Protein AF-A0A6A3G914-F1 (afdb_monomer_lite)

Secondary structure (DSSP, 8-state):
-----S-----S--TT-SHHHHHHHHTTS--HHHHHHHHHHT--TT---SSPPP-PPPHHHHHHTPPPPPPPSS-TT--SSPPP-------------

Organism: NCBI:txid129364

Foldseek 3Di:
DDPDPPDDDPDDPPQAPDPLSVVCVVVPNDDQVRSQVCLVVVVDDVSPDPGRDDGDDDPVCCVVVDDPDDDDPDDPPPDPDDDDDDPPPPPPPPDDD

Structure (mmCIF, N/CA/C/O backbone):
data_AF-A0A6A3G914-F1
#
_entry.id   AF-A0A6A3G914-F1
#
loop_
_atom_site.group_PDB
_atom_site.id
_atom_site.type_symbol
_atom_site.label_atom_id
_atom_site.label_alt_id
_atom_site.label_comp_id
_atom_site.label_asym_id
_atom_site.label_entity_id
_atom_site.label_seq_id
_atom_site.pdbx_PDB_ins_code
_atom_site.Cartn_x
_atom_site.Cartn_y
_atom_site.Cartn_z
_atom_site.occupancy
_atom_site.B_iso_or_equiv
_atom_site.auth_seq_id
_atom_site.auth_comp_id
_atom_site.auth_asym_id
_atom_site.auth_atom_id
_atom_site.pdbx_PDB_model_num
ATOM 1 N N . MET A 1 1 ? 23.322 -42.358 11.441 1.00 44.28 1 MET A N 1
ATOM 2 C CA . MET A 1 1 ? 22.026 -41.739 11.100 1.00 44.28 1 MET A CA 1
ATOM 3 C C . MET A 1 1 ? 22.026 -40.328 11.649 1.00 44.28 1 MET A C 1
ATOM 5 O O . MET A 1 1 ? 22.026 -40.172 12.862 1.00 44.28 1 MET A O 1
ATOM 9 N N . MET A 1 2 ? 22.117 -39.328 10.777 1.00 49.00 2 MET A N 1
ATOM 10 C CA . MET A 1 2 ? 21.879 -37.938 11.170 1.00 49.00 2 MET A CA 1
ATOM 11 C C . MET A 1 2 ? 20.361 -37.758 11.310 1.00 49.00 2 MET A C 1
ATOM 13 O O . MET A 1 2 ? 19.649 -38.264 10.442 1.00 49.00 2 MET A O 1
ATOM 17 N N . PRO A 1 3 ? 19.846 -37.140 12.383 1.00 54.25 3 PRO A N 1
ATOM 18 C CA . PRO A 1 3 ? 18.422 -36.856 12.478 1.00 54.25 3 PRO A CA 1
ATOM 19 C C . PRO A 1 3 ? 18.038 -35.792 11.444 1.00 54.25 3 PRO A C 1
ATOM 21 O O . PRO A 1 3 ? 18.734 -34.789 11.297 1.00 54.25 3 PRO A O 1
ATOM 24 N N . ASP A 1 4 ? 16.941 -36.042 10.730 1.00 49.44 4 ASP A N 1
ATOM 25 C CA . ASP A 1 4 ? 16.331 -35.121 9.774 1.00 49.44 4 ASP A CA 1
ATOM 26 C C . ASP A 1 4 ? 16.050 -33.761 10.424 1.00 49.44 4 ASP A C 1
ATOM 28 O O . ASP A 1 4 ? 15.219 -33.618 11.326 1.00 49.44 4 ASP A O 1
ATOM 32 N N . GLU A 1 5 ? 16.743 -32.745 9.919 1.00 54.78 5 GLU A N 1
ATOM 33 C CA . GLU A 1 5 ? 16.631 -31.332 10.272 1.00 54.78 5 GLU A CA 1
ATOM 34 C C . GLU A 1 5 ? 15.359 -30.716 9.652 1.00 54.78 5 GLU A C 1
ATOM 36 O O . GLU A 1 5 ? 15.387 -29.690 8.980 1.00 54.78 5 GLU A O 1
ATOM 41 N N . ALA A 1 6 ? 14.216 -31.381 9.832 1.00 54.12 6 ALA A N 1
ATOM 42 C CA . ALA A 1 6 ? 12.933 -30.968 9.264 1.00 54.12 6 ALA A CA 1
ATOM 43 C C . ALA A 1 6 ? 12.019 -30.257 10.274 1.00 54.12 6 ALA A C 1
ATOM 45 O O . ALA A 1 6 ? 10.920 -29.838 9.917 1.00 54.12 6 ALA A O 1
ATOM 46 N N . ASN A 1 7 ? 12.431 -30.097 11.535 1.00 58.78 7 ASN A N 1
ATOM 47 C CA . ASN A 1 7 ? 11.584 -29.439 12.529 1.00 58.78 7 ASN A CA 1
ATOM 48 C C . ASN A 1 7 ? 12.395 -28.720 13.612 1.00 58.78 7 ASN A C 1
ATOM 50 O O . ASN A 1 7 ? 12.340 -29.059 14.792 1.00 58.78 7 ASN A O 1
ATOM 54 N N . ALA A 1 8 ? 13.170 -27.719 13.201 1.00 42.25 8 ALA A N 1
ATOM 55 C CA . ALA A 1 8 ? 13.811 -26.792 14.120 1.00 42.25 8 ALA A CA 1
ATOM 56 C C . ALA A 1 8 ? 13.116 -25.426 14.032 1.00 42.25 8 ALA A C 1
ATOM 58 O O . ALA A 1 8 ? 13.346 -24.639 13.119 1.00 42.25 8 ALA A O 1
ATOM 59 N N . ALA A 1 9 ? 12.275 -25.159 15.033 1.00 43.00 9 ALA A N 1
ATOM 60 C CA . ALA A 1 9 ? 11.924 -23.819 15.490 1.00 43.00 9 ALA A CA 1
ATOM 61 C C . ALA A 1 9 ? 11.171 -22.913 14.491 1.00 43.00 9 ALA A C 1
ATOM 63 O O . ALA A 1 9 ? 11.692 -21.917 13.988 1.00 43.00 9 ALA A O 1
ATOM 64 N N . SER A 1 10 ? 9.858 -23.144 14.359 1.00 52.06 10 SER A N 1
ATOM 65 C CA . SER A 1 10 ? 8.893 -22.060 14.103 1.00 52.06 10 SER A CA 1
ATOM 66 C C . SER A 1 10 ? 8.817 -21.137 15.334 1.00 52.06 10 SER A C 1
ATOM 68 O O . SER A 1 10 ? 7.799 -21.066 16.018 1.00 52.06 10 SER A O 1
ATOM 70 N N . SER A 1 11 ? 9.915 -20.460 15.658 1.00 65.25 11 SER A N 1
ATOM 71 C CA . SER A 1 11 ? 10.007 -19.511 16.767 1.00 65.25 11 SER A CA 1
ATOM 72 C C . SER A 1 11 ? 11.025 -18.425 16.434 1.00 65.25 11 SER A C 1
ATOM 74 O O . SER A 1 11 ? 12.132 -18.391 16.967 1.00 65.25 11 SER A O 1
ATOM 76 N N . LYS A 1 12 ? 10.648 -17.542 15.513 1.00 48.78 12 LYS A N 1
ATOM 77 C CA . LYS A 1 12 ? 11.148 -16.169 15.451 1.00 48.78 12 LYS A CA 1
ATOM 78 C C . LYS A 1 12 ? 9.945 -15.314 15.105 1.00 48.78 12 LYS A C 1
ATOM 80 O O . LYS A 1 12 ? 9.209 -15.670 14.184 1.00 48.78 12 LYS A O 1
ATOM 85 N N . ASP A 1 13 ? 9.716 -14.278 15.899 1.00 49.41 13 ASP A N 1
ATOM 86 C CA . ASP A 1 13 ? 8.631 -13.316 15.752 1.00 49.41 13 ASP A CA 1
ATOM 87 C C . ASP A 1 13 ? 8.359 -13.052 14.272 1.00 49.41 13 ASP A C 1
ATOM 89 O O . ASP A 1 13 ? 9.241 -12.613 13.526 1.00 49.41 13 ASP A O 1
ATOM 93 N N . ARG A 1 14 ? 7.151 -13.388 13.812 1.00 56.88 14 ARG A N 1
ATOM 94 C CA . ARG A 1 14 ? 6.731 -13.016 12.465 1.00 56.88 14 ARG A CA 1
ATOM 95 C C . ARG A 1 14 ? 6.690 -11.494 12.489 1.00 56.88 14 ARG A C 1
ATOM 97 O O . ARG A 1 14 ? 5.790 -10.932 13.096 1.00 56.88 14 ARG A O 1
ATOM 104 N N . GLN A 1 15 ? 7.682 -10.820 11.902 1.00 54.19 15 GLN A N 1
ATOM 105 C CA . GLN A 1 15 ? 7.671 -9.363 11.734 1.00 54.19 15 GLN A CA 1
ATOM 106 C C . GLN A 1 15 ? 6.318 -8.974 11.114 1.00 54.19 15 GLN A C 1
ATOM 108 O O . GLN A 1 15 ? 6.129 -9.153 9.911 1.00 54.19 15 GLN A O 1
ATOM 113 N N . GLY A 1 16 ? 5.350 -8.539 11.933 1.00 54.16 16 GLY A N 1
ATOM 114 C CA . GLY A 1 16 ? 3.986 -8.378 11.435 1.00 54.16 16 GLY A CA 1
ATOM 115 C C . GLY A 1 16 ? 2.788 -8.672 12.335 1.00 54.16 16 GLY A C 1
ATOM 116 O O . GLY A 1 16 ? 1.680 -8.701 11.805 1.00 54.16 16 GLY A O 1
ATOM 117 N N . ASP A 1 17 ? 2.928 -8.832 13.650 1.00 62.47 17 ASP A N 1
ATOM 118 C CA . ASP A 1 17 ? 1.790 -9.191 14.526 1.00 62.47 17 ASP A CA 1
ATOM 119 C C . ASP A 1 17 ? 0.754 -8.069 14.746 1.00 62.47 17 ASP A C 1
ATOM 121 O O . ASP A 1 17 ? -0.124 -8.153 15.604 1.00 62.47 17 ASP A O 1
ATOM 125 N N . THR A 1 18 ? 0.822 -6.987 13.968 1.00 84.44 18 THR A N 1
ATOM 126 C CA . THR A 1 18 ? -0.192 -5.935 14.017 1.00 84.44 18 THR A CA 1
ATOM 127 C C . THR A 1 18 ? -1.228 -6.120 12.918 1.00 84.44 18 THR A C 1
ATOM 129 O O . THR A 1 18 ? -0.890 -6.315 11.752 1.00 84.44 18 THR A O 1
ATOM 132 N N . THR A 1 19 ? -2.501 -5.904 13.257 1.00 91.69 19 THR A N 1
ATOM 133 C CA . THR A 1 19 ? -3.630 -5.828 12.317 1.00 91.69 19 THR A CA 1
ATOM 134 C C . THR A 1 19 ? -3.320 -4.972 11.079 1.00 91.69 19 THR A C 1
ATOM 136 O O . THR A 1 19 ? -3.671 -5.354 9.966 1.00 91.69 19 THR A O 1
ATOM 139 N N . SER A 1 20 ? -2.595 -3.857 11.232 1.00 93.94 20 SER A N 1
ATOM 140 C CA . SER A 1 20 ? -2.166 -2.992 10.124 1.00 93.94 20 SER A CA 1
ATOM 141 C C . SER A 1 20 ? -1.22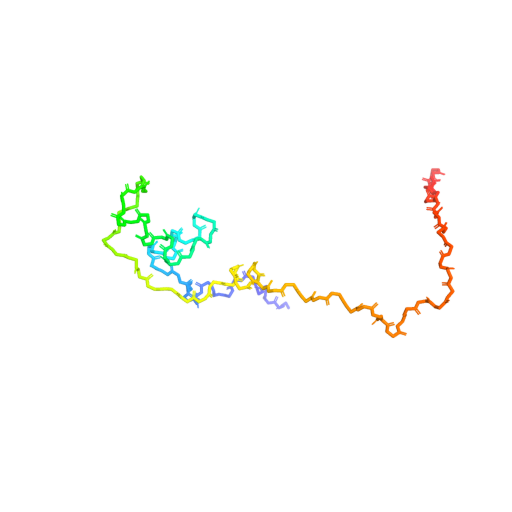1 -3.687 9.141 1.00 93.94 20 SER A C 1
ATOM 143 O O . SER A 1 20 ? -1.412 -3.563 7.934 1.00 93.94 20 SER A O 1
ATOM 145 N N . TYR A 1 21 ? -0.254 -4.469 9.629 1.00 94.81 21 TYR A N 1
ATOM 146 C CA . TYR A 1 21 ? 0.645 -5.241 8.767 1.00 94.81 21 TYR A CA 1
ATOM 147 C C . TYR A 1 21 ? -0.097 -6.368 8.034 1.00 94.81 21 TYR A C 1
ATOM 149 O O . TYR A 1 21 ? 0.137 -6.622 6.854 1.00 94.81 21 TYR A O 1
ATOM 157 N N . LEU A 1 22 ? -1.067 -7.007 8.691 1.00 93.69 22 LEU A N 1
ATOM 158 C CA . LEU A 1 22 ? -1.904 -8.009 8.030 1.00 93.69 22 LEU A CA 1
ATOM 159 C C . LEU A 1 22 ? -2.734 -7.397 6.894 1.00 93.69 22 LEU A C 1
ATOM 161 O O . LEU A 1 22 ? -2.822 -7.978 5.813 1.00 93.69 22 LEU A O 1
ATOM 165 N N . TRP A 1 23 ? -3.310 -6.212 7.102 1.00 94.56 23 TRP A N 1
ATOM 166 C CA . TRP A 1 23 ? -4.022 -5.495 6.041 1.00 94.56 23 TRP A CA 1
ATOM 167 C C . TRP A 1 23 ? -3.095 -4.987 4.939 1.00 94.56 23 TRP A C 1
ATOM 169 O O . TRP A 1 23 ? -3.484 -5.025 3.773 1.00 94.56 23 TRP A O 1
ATOM 179 N N . HIS A 1 24 ? -1.863 -4.597 5.279 1.00 95.00 24 HIS A N 1
ATOM 180 C CA . HIS A 1 24 ? -0.821 -4.306 4.300 1.00 95.00 24 HIS A CA 1
ATOM 181 C C . HIS A 1 24 ? -0.642 -5.471 3.315 1.00 95.00 24 HIS A C 1
ATOM 183 O O . HIS A 1 24 ? -0.693 -5.255 2.105 1.00 95.00 24 HIS A O 1
ATOM 189 N N . LEU A 1 25 ? -0.511 -6.704 3.820 1.00 94.75 25 LEU A N 1
ATOM 190 C CA . LEU A 1 25 ? -0.369 -7.902 2.987 1.00 94.75 25 LEU A CA 1
ATOM 191 C C . LEU A 1 25 ? -1.651 -8.228 2.202 1.00 94.75 25 LEU A C 1
ATOM 193 O O . LEU A 1 25 ? -1.593 -8.429 0.990 1.00 94.75 25 LEU A O 1
ATOM 197 N N . ARG A 1 26 ? -2.816 -8.238 2.864 1.00 93.94 26 ARG A N 1
ATOM 198 C CA . ARG A 1 26 ? -4.108 -8.610 2.248 1.00 93.94 26 ARG A CA 1
ATOM 199 C C . ARG A 1 26 ? -4.517 -7.708 1.086 1.00 93.94 26 ARG A C 1
ATOM 201 O O . ARG A 1 26 ? -5.140 -8.183 0.145 1.00 93.94 26 ARG A O 1
ATOM 208 N N . LEU A 1 27 ? -4.170 -6.424 1.145 1.00 93.50 27 LEU A N 1
ATOM 209 C CA . LEU A 1 27 ? -4.514 -5.434 0.120 1.00 93.50 27 LEU A CA 1
ATOM 210 C C . LEU A 1 27 ? -3.437 -5.298 -0.968 1.00 93.50 27 LEU A C 1
ATOM 212 O O . LEU A 1 27 ? -3.378 -4.279 -1.652 1.00 93.50 27 LEU A O 1
ATOM 216 N N . GLY A 1 28 ? -2.566 -6.299 -1.122 1.00 94.12 28 GLY A N 1
ATOM 217 C CA . GLY A 1 28 ? -1.545 -6.300 -2.167 1.00 94.12 28 GLY A CA 1
ATOM 218 C C . GLY A 1 28 ? -0.401 -5.335 -1.873 1.00 94.12 28 GLY A C 1
ATOM 219 O O . GLY A 1 28 ? 0.003 -4.564 -2.740 1.00 94.12 28 GLY A O 1
ATOM 220 N N . HIS A 1 29 ? 0.130 -5.376 -0.649 1.00 95.31 29 HIS A N 1
ATOM 221 C CA . HIS A 1 29 ? 1.276 -4.572 -0.221 1.00 95.31 29 HIS A CA 1
ATOM 222 C C . HIS A 1 29 ? 1.032 -3.049 -0.227 1.00 95.31 29 HIS A C 1
ATOM 224 O O . HIS A 1 29 ? 1.928 -2.254 -0.534 1.00 95.31 29 HIS A O 1
ATOM 230 N N . ILE A 1 30 ? -0.179 -2.622 0.146 1.00 94.62 30 ILE A N 1
ATOM 231 C CA . ILE A 1 30 ? -0.562 -1.203 0.211 1.00 94.62 30 ILE A CA 1
ATOM 232 C C . ILE A 1 30 ? 0.323 -0.415 1.195 1.00 94.62 30 ILE A C 1
ATOM 234 O O . ILE A 1 30 ? 0.646 -0.893 2.278 1.00 94.62 30 ILE A O 1
ATOM 238 N N . GLY A 1 31 ? 0.736 0.806 0.845 1.00 94.31 31 GLY A N 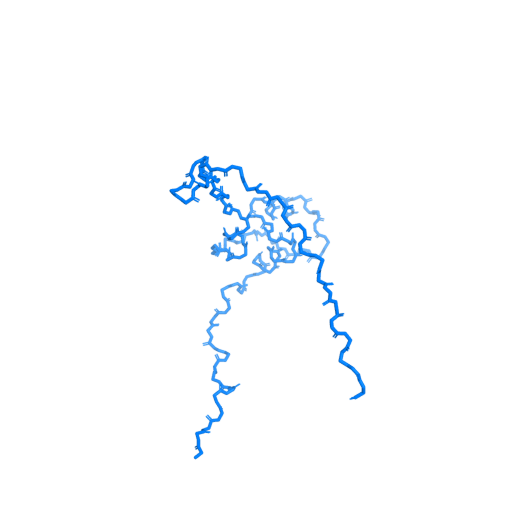1
ATOM 239 C CA . GLY A 1 31 ? 1.568 1.631 1.735 1.00 94.31 31 GLY A CA 1
ATOM 240 C C . GLY A 1 31 ? 0.816 2.150 2.968 1.00 94.31 31 GLY A C 1
ATOM 241 O O . GLY A 1 31 ? -0.416 2.181 2.978 1.00 94.31 31 GLY A O 1
ATOM 242 N N . HIS A 1 32 ? 1.548 2.638 3.977 1.00 95.00 32 HIS A N 1
ATOM 243 C CA . HIS A 1 32 ? 0.976 3.195 5.215 1.00 95.00 32 HIS A CA 1
ATOM 244 C C . HIS A 1 32 ? -0.064 4.282 4.949 1.00 95.00 32 HIS A C 1
ATOM 246 O O . HIS A 1 32 ? -1.167 4.204 5.477 1.00 95.00 32 HIS A O 1
ATOM 252 N N . GLY A 1 33 ? 0.244 5.242 4.071 1.00 95.38 33 GLY A N 1
ATOM 253 C CA . GLY A 1 33 ? -0.695 6.312 3.714 1.00 95.38 33 GLY A CA 1
ATOM 254 C C . GLY A 1 33 ? -1.947 5.814 2.984 1.00 95.38 33 GLY A C 1
ATOM 255 O O . GLY A 1 33 ? -3.031 6.356 3.175 1.00 95.38 33 GLY A O 1
ATOM 256 N N . GLY A 1 34 ? -1.822 4.750 2.184 1.00 94.81 34 GLY A N 1
ATOM 257 C CA . GLY A 1 34 ? -2.967 4.138 1.508 1.00 94.81 34 GLY A CA 1
ATOM 258 C C . GLY A 1 34 ? -3.895 3.435 2.496 1.00 94.81 34 GLY A C 1
ATOM 259 O O . GLY A 1 34 ? -5.107 3.635 2.452 1.00 94.81 34 GLY A O 1
ATOM 260 N N . LEU A 1 35 ? -3.326 2.668 3.430 1.00 95.69 35 LEU A N 1
ATOM 261 C CA . LEU A 1 35 ? -4.103 2.015 4.480 1.00 95.69 35 LEU A CA 1
ATOM 262 C C . LEU A 1 35 ? -4.749 3.040 5.426 1.00 95.69 35 LEU A C 1
ATOM 264 O O . LEU A 1 35 ? -5.910 2.882 5.794 1.00 95.69 35 LEU A O 1
ATOM 268 N N . ASP A 1 36 ? -4.034 4.113 5.769 1.00 95.62 36 ASP A N 1
ATOM 269 C CA . ASP A 1 36 ? -4.542 5.201 6.614 1.00 95.62 36 ASP A CA 1
ATOM 270 C C . ASP A 1 36 ? -5.727 5.920 5.959 1.00 95.62 36 ASP A C 1
ATOM 272 O O . ASP A 1 36 ? -6.746 6.159 6.605 1.00 95.62 36 ASP A O 1
ATOM 276 N N . ALA A 1 37 ? -5.654 6.168 4.648 1.00 95.12 37 ALA A N 1
ATOM 277 C CA . ALA A 1 37 ? -6.768 6.729 3.894 1.00 95.12 37 ALA A CA 1
ATOM 278 C C . ALA A 1 37 ? -7.999 5.806 3.885 1.00 95.12 37 ALA A C 1
ATOM 280 O O . ALA A 1 37 ? -9.119 6.302 3.993 1.00 95.12 37 ALA A O 1
ATOM 281 N N . ILE A 1 38 ? -7.817 4.484 3.779 1.00 94.50 38 ILE A N 1
ATOM 282 C CA . ILE A 1 38 ? -8.929 3.518 3.822 1.00 94.50 38 ILE A CA 1
ATOM 283 C C . ILE A 1 38 ? -9.597 3.519 5.198 1.00 94.50 38 ILE A C 1
ATOM 285 O O . ILE A 1 38 ? -10.825 3.568 5.271 1.00 94.50 38 ILE A O 1
ATOM 289 N N . VAL A 1 39 ? -8.800 3.493 6.271 1.00 94.12 39 VAL A N 1
ATOM 290 C CA . VAL A 1 39 ? -9.296 3.502 7.655 1.00 94.12 39 VAL A CA 1
ATOM 291 C C . VAL A 1 39 ? -10.052 4.798 7.945 1.00 94.12 39 VAL A C 1
ATOM 293 O O . VAL A 1 39 ? -11.203 4.751 8.367 1.00 94.12 39 VAL A O 1
ATOM 296 N N . LYS A 1 40 ? -9.457 5.958 7.641 1.00 93.81 40 LYS A N 1
ATOM 297 C CA . LYS A 1 40 ? -10.070 7.271 7.900 1.00 93.81 40 LYS A CA 1
ATOM 298 C C . LYS A 1 40 ? -11.349 7.515 7.107 1.00 93.81 40 LYS A C 1
ATOM 300 O O . LYS A 1 40 ? -12.239 8.202 7.594 1.00 93.81 40 LYS A O 1
ATOM 305 N N . LYS A 1 41 ? -11.437 6.987 5.885 1.00 93.38 41 LYS A N 1
ATOM 306 C CA . LYS A 1 41 ? -12.620 7.147 5.027 1.00 93.38 41 LYS A CA 1
ATOM 307 C C . LYS A 1 41 ? -13.669 6.051 5.227 1.00 93.38 41 LYS A C 1
ATOM 309 O O . LYS A 1 41 ? -14.738 6.141 4.635 1.00 93.38 41 LYS A O 1
ATOM 314 N N . GLY A 1 42 ? -13.374 5.019 6.022 1.00 89.62 42 GLY A N 1
ATOM 315 C CA . GLY A 1 42 ? -14.296 3.911 6.278 1.00 89.62 42 GLY A CA 1
ATOM 316 C C . GLY A 1 42 ? -14.599 3.050 5.046 1.00 89.62 42 GLY A C 1
ATOM 317 O O . GLY A 1 42 ? -15.664 2.450 4.968 1.00 89.62 42 GLY A O 1
ATOM 318 N N . TYR A 1 43 ? -13.692 2.981 4.066 1.00 89.19 43 TYR A N 1
ATOM 319 C CA . TYR A 1 43 ? -13.934 2.248 2.810 1.00 89.19 43 TYR A CA 1
ATOM 320 C C . TYR A 1 43 ? -13.737 0.731 2.920 1.00 89.19 43 TYR A C 1
ATOM 322 O O . TYR A 1 43 ? -14.076 -0.010 2.000 1.00 89.19 43 TYR A O 1
ATOM 330 N N . GLY A 1 44 ? -13.159 0.257 4.021 1.00 83.69 44 GLY A N 1
ATOM 331 C CA . GLY A 1 44 ? -12.857 -1.153 4.221 1.00 83.69 44 GLY A CA 1
ATOM 332 C C . GLY A 1 44 ? -13.955 -1.890 4.975 1.00 83.69 44 GLY A C 1
ATOM 333 O O . GLY A 1 44 ? -14.037 -1.782 6.197 1.00 83.69 44 GLY A O 1
ATOM 334 N N . VAL A 1 45 ? -14.736 -2.720 4.282 1.00 86.75 45 VAL A N 1
ATOM 335 C CA . VAL A 1 45 ? -15.627 -3.682 4.949 1.00 86.75 45 VAL A CA 1
ATOM 336 C C . VAL A 1 45 ? -14.772 -4.685 5.732 1.00 86.75 45 VAL A C 1
ATOM 338 O O . VAL A 1 45 ? -13.868 -5.310 5.182 1.00 86.75 45 VAL A O 1
ATOM 341 N N . GLY A 1 46 ? -15.030 -4.814 7.035 1.00 86.12 46 GLY A N 1
ATOM 342 C CA . GLY A 1 46 ? -14.271 -5.702 7.925 1.00 86.12 46 GLY A CA 1
ATOM 343 C C . GLY A 1 46 ? -12.939 -5.134 8.435 1.00 86.12 46 GLY A C 1
ATOM 344 O O . GLY A 1 46 ? -12.255 -5.803 9.212 1.00 86.12 46 GLY A O 1
ATOM 345 N N . ILE A 1 47 ? -12.571 -3.901 8.069 1.00 90.81 47 ILE A N 1
ATOM 346 C CA . ILE A 1 47 ? -11.377 -3.224 8.592 1.00 90.81 47 ILE A CA 1
ATOM 347 C C . ILE A 1 47 ? -11.741 -2.454 9.870 1.00 90.81 47 ILE A C 1
ATOM 349 O O . ILE A 1 47 ? -11.910 -1.240 9.859 1.00 90.81 47 ILE A O 1
ATOM 353 N N . ASN A 1 48 ? -11.848 -3.165 10.995 1.00 85.00 48 ASN A N 1
ATOM 354 C CA . ASN A 1 48 ? -12.048 -2.556 12.316 1.00 85.00 48 ASN A CA 1
ATOM 355 C C . ASN A 1 48 ? -10.698 -2.188 12.955 1.00 85.00 48 ASN A C 1
ATOM 357 O O . 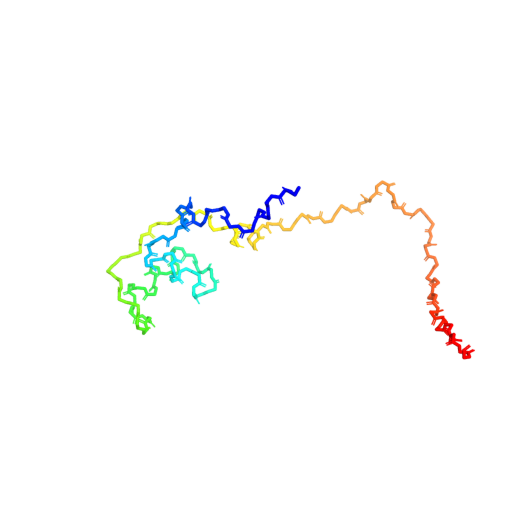ASN A 1 48 ? -10.168 -2.918 13.791 1.00 85.00 48 ASN A O 1
ATOM 361 N N . MET A 1 49 ? -10.107 -1.069 12.532 1.00 87.75 49 MET A N 1
ATOM 362 C CA . MET A 1 49 ? -8.924 -0.482 13.173 1.00 87.75 49 MET A CA 1
ATOM 363 C C . MET A 1 49 ? -9.175 0.998 13.450 1.00 87.75 49 MET A C 1
ATOM 365 O O . MET A 1 49 ? -9.585 1.718 12.549 1.00 87.75 49 MET A O 1
ATOM 369 N N . ALA A 1 50 ? -8.893 1.460 14.671 1.00 87.62 50 ALA A N 1
ATOM 370 C CA . ALA A 1 50 ? -9.011 2.880 15.017 1.00 87.62 50 ALA A CA 1
ATOM 371 C C . ALA A 1 50 ? -7.890 3.731 14.394 1.00 87.62 50 ALA A C 1
ATOM 373 O O . ALA A 1 50 ? -8.084 4.903 14.083 1.00 87.62 50 ALA A O 1
ATOM 374 N N . SER A 1 51 ? -6.708 3.142 14.211 1.00 89.88 51 SER A N 1
ATOM 375 C CA . SER A 1 51 ? -5.550 3.797 13.608 1.00 89.88 51 SER A CA 1
ATOM 376 C C . SER A 1 51 ? -4.632 2.783 12.930 1.00 89.88 51 SER A C 1
ATOM 378 O O . SER A 1 51 ? -4.637 1.588 13.247 1.00 89.88 51 SER A O 1
ATOM 380 N N . VAL A 1 52 ? -3.839 3.264 11.973 1.00 93.56 52 VAL A N 1
ATOM 381 C CA . VAL A 1 52 ? -2.804 2.469 11.310 1.00 93.56 52 VAL A CA 1
ATOM 382 C C . VAL A 1 52 ? -1.525 2.545 12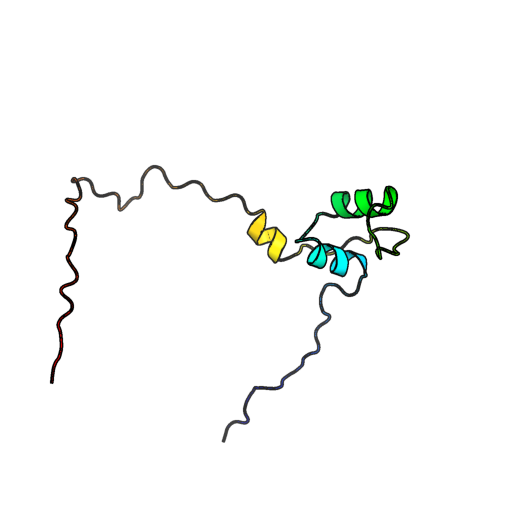.130 1.00 93.56 52 VAL A C 1
ATOM 384 O O . VAL A 1 52 ? -0.948 3.622 12.280 1.00 93.56 52 VAL A O 1
ATOM 387 N N . LYS A 1 53 ? -1.056 1.406 12.649 1.00 93.69 53 LYS A N 1
ATOM 388 C CA . LYS A 1 53 ? 0.277 1.350 13.254 1.00 93.69 53 LYS A CA 1
ATOM 389 C C . LYS A 1 53 ? 1.331 1.248 12.162 1.00 93.69 53 LYS A C 1
ATOM 391 O O . LYS A 1 53 ? 1.102 0.637 11.117 1.00 93.69 53 LYS A O 1
ATOM 396 N N . GLN A 1 54 ? 2.493 1.825 12.437 1.00 92.81 54 GLN A N 1
ATOM 397 C CA . GLN A 1 54 ? 3.663 1.651 11.590 1.00 92.81 54 GLN A CA 1
ATOM 398 C C . GLN A 1 54 ? 4.132 0.195 11.619 1.00 92.81 54 GLN A C 1
ATOM 400 O O . GLN A 1 54 ? 3.945 -0.520 12.603 1.00 92.81 54 GLN A O 1
ATOM 405 N N . TRP A 1 55 ? 4.723 -0.228 10.509 1.00 92.69 55 TRP A N 1
ATOM 406 C CA . TRP A 1 55 ? 5.336 -1.539 10.354 1.00 92.69 55 TRP A CA 1
ATOM 407 C C . TRP A 1 55 ? 6.669 -1.393 9.633 1.00 92.69 55 TRP A C 1
ATOM 409 O O . TRP A 1 55 ? 6.851 -0.454 8.853 1.00 92.69 55 TRP A O 1
ATOM 419 N N . GLU A 1 56 ? 7.561 -2.342 9.898 1.00 91.25 56 GLU A N 1
ATOM 420 C CA . GLU A 1 56 ? 8.883 -2.419 9.283 1.00 91.25 56 GLU A CA 1
ATOM 421 C C . GLU A 1 56 ? 8.817 -2.602 7.768 1.00 91.25 56 GLU A C 1
ATOM 423 O O . GLU A 1 56 ? 7.814 -3.047 7.207 1.00 91.25 56 GLU A O 1
ATOM 428 N N . LEU A 1 57 ? 9.911 -2.294 7.076 1.00 90.50 57 LEU A N 1
ATOM 429 C CA . LEU A 1 57 ? 9.968 -2.429 5.626 1.00 90.50 57 LEU A CA 1
ATOM 430 C C . LEU A 1 57 ? 9.647 -3.870 5.187 1.00 90.50 57 LEU A C 1
ATOM 432 O O . LEU A 1 57 ? 10.374 -4.817 5.479 1.00 90.50 57 LEU A O 1
ATOM 436 N N . CYS A 1 58 ? 8.563 -4.030 4.428 1.00 93.38 58 CYS A N 1
ATOM 437 C CA . CYS A 1 58 ? 8.192 -5.321 3.863 1.00 93.38 58 CYS A CA 1
ATOM 438 C C . CYS A 1 58 ? 9.163 -5.715 2.739 1.00 93.38 58 CYS A C 1
ATOM 440 O O . CYS A 1 58 ? 9.341 -4.962 1.778 1.00 93.38 58 CYS A O 1
ATOM 442 N N . GLY A 1 59 ? 9.726 -6.927 2.811 1.00 91.62 59 GLY A N 1
ATOM 443 C CA . GLY A 1 59 ? 10.625 -7.462 1.781 1.00 91.62 59 GLY A CA 1
ATOM 444 C C . GLY A 1 59 ? 9.988 -7.545 0.386 1.00 91.62 59 GLY A C 1
ATOM 445 O O . GLY A 1 59 ? 10.631 -7.244 -0.614 1.00 91.62 59 GLY A O 1
ATOM 446 N N . GLY A 1 60 ? 8.692 -7.865 0.299 1.00 91.25 60 GLY A N 1
ATOM 447 C CA . GLY A 1 60 ? 7.967 -7.847 -0.978 1.00 91.25 60 GLY A CA 1
ATOM 448 C C . GLY A 1 60 ? 7.881 -6.439 -1.578 1.00 91.25 60 GLY A C 1
ATOM 449 O O . GLY A 1 60 ? 8.064 -6.250 -2.781 1.00 91.25 60 GLY A O 1
ATOM 450 N N . CYS A 1 61 ? 7.684 -5.422 -0.734 1.00 93.31 61 CYS A N 1
ATOM 451 C CA . CYS A 1 61 ? 7.675 -4.030 -1.176 1.00 93.31 61 CYS A CA 1
ATOM 452 C C . CYS A 1 61 ? 9.046 -3.533 -1.598 1.00 93.31 61 CYS A C 1
ATOM 454 O O . CYS A 1 61 ? 9.125 -2.792 -2.573 1.00 93.31 61 CYS A O 1
ATOM 456 N N . SER A 1 62 ? 10.100 -3.880 -0.859 1.00 91.88 62 SER A N 1
ATOM 457 C CA . SER A 1 62 ? 11.451 -3.413 -1.167 1.00 91.88 62 SER A CA 1
ATOM 458 C C . SER A 1 62 ? 11.906 -3.930 -2.530 1.00 91.88 62 SER A C 1
ATOM 460 O O . SER A 1 62 ? 12.399 -3.150 -3.339 1.00 91.88 62 SER A O 1
ATOM 462 N N . LEU A 1 63 ? 11.635 -5.204 -2.826 1.00 88.75 63 LEU A N 1
ATOM 463 C CA . LEU A 1 63 ? 11.892 -5.805 -4.133 1.00 88.75 63 LEU A CA 1
ATOM 464 C C . LEU A 1 63 ? 10.996 -5.205 -5.225 1.00 88.75 63 LEU A C 1
ATOM 466 O O . LEU A 1 63 ? 11.479 -4.864 -6.301 1.00 88.75 63 LEU A O 1
ATOM 470 N N . GLY A 1 64 ? 9.699 -5.032 -4.954 1.00 87.31 64 GLY A N 1
ATOM 471 C CA . GLY A 1 64 ? 8.739 -4.528 -5.942 1.00 87.31 64 GLY A CA 1
ATOM 472 C C . GLY A 1 64 ? 8.911 -3.046 -6.293 1.00 87.31 64 GLY A C 1
ATOM 473 O O . GLY A 1 64 ? 8.648 -2.645 -7.424 1.00 87.31 64 GLY A O 1
ATOM 474 N N . LYS A 1 65 ? 9.362 -2.226 -5.338 1.00 84.94 65 LYS A N 1
ATOM 475 C CA . LYS A 1 65 ? 9.634 -0.791 -5.525 1.00 84.94 65 LYS A CA 1
AT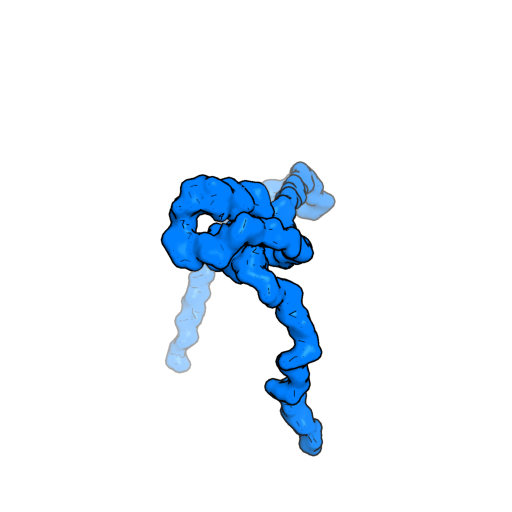OM 476 C C . LYS A 1 65 ? 11.086 -0.511 -5.908 1.00 84.94 65 LYS A C 1
ATOM 478 O O . LYS A 1 65 ? 11.453 0.654 -6.045 1.00 84.94 65 LYS A O 1
ATOM 483 N N . GLN A 1 66 ? 11.917 -1.539 -6.065 1.00 83.69 66 GLN A N 1
ATOM 484 C CA . GLN A 1 66 ? 13.298 -1.346 -6.474 1.00 83.69 66 GLN A CA 1
ATOM 485 C C . GLN A 1 66 ? 13.339 -0.734 -7.878 1.00 83.69 66 GLN A C 1
ATOM 487 O O . GLN A 1 66 ? 12.770 -1.270 -8.832 1.00 83.69 66 GLN A O 1
ATOM 492 N N . THR A 1 67 ? 14.038 0.392 -8.013 1.00 82.81 67 THR A N 1
ATOM 493 C CA . THR A 1 67 ? 14.315 0.984 -9.321 1.00 82.81 67 THR A CA 1
ATOM 494 C C . THR A 1 67 ? 15.083 -0.032 -10.153 1.00 82.81 67 THR A C 1
ATOM 496 O O . THR A 1 67 ? 16.177 -0.453 -9.771 1.00 82.81 67 THR A O 1
ATOM 499 N N . ARG A 1 68 ? 14.523 -0.429 -11.302 1.00 81.38 68 ARG A N 1
ATOM 500 C CA . ARG A 1 68 ? 15.255 -1.280 -12.241 1.00 81.38 68 ARG A CA 1
ATOM 501 C C . ARG A 1 68 ? 16.519 -0.546 -12.656 1.00 81.38 68 ARG A C 1
ATOM 503 O O . ARG A 1 68 ? 16.451 0.577 -13.157 1.00 81.38 68 ARG A O 1
ATOM 510 N N . VAL A 1 69 ? 17.663 -1.191 -12.452 1.00 81.44 69 VAL A N 1
ATOM 511 C CA . VAL A 1 69 ? 18.924 -0.685 -12.984 1.00 81.44 69 VAL A CA 1
ATOM 512 C C . VAL A 1 69 ? 18.776 -0.506 -14.489 1.00 81.44 69 VAL A C 1
ATOM 514 O O . VAL A 1 69 ? 18.227 -1.364 -15.186 1.00 81.44 69 VAL A O 1
ATOM 517 N N . SER A 1 70 ? 19.222 0.645 -14.990 1.00 80.94 70 SER A N 1
ATOM 518 C CA . SER A 1 70 ? 19.239 0.857 -16.432 1.00 80.94 70 SER A CA 1
ATOM 519 C C . SER A 1 70 ? 20.180 -0.159 -17.074 1.00 80.94 70 SER A C 1
ATOM 521 O O . SER A 1 70 ? 21.250 -0.464 -16.542 1.00 80.94 70 SER A O 1
ATOM 523 N N . TYR A 1 71 ? 19.780 -0.696 -18.224 1.00 81.31 71 TYR A N 1
ATOM 524 C CA . TYR A 1 71 ? 20.691 -1.507 -19.016 1.00 81.31 71 TYR A CA 1
ATOM 525 C C . TYR A 1 71 ? 21.897 -0.655 -19.411 1.00 81.31 71 TYR A C 1
ATOM 527 O O . TYR A 1 71 ? 21.744 0.464 -19.913 1.00 81.31 71 TYR A O 1
ATOM 535 N N . MET A 1 72 ? 23.102 -1.193 -19.219 1.00 80.50 72 MET A N 1
ATOM 536 C CA . MET A 1 72 ? 24.311 -0.539 -19.705 1.00 80.50 72 MET A CA 1
ATOM 537 C C . MET A 1 72 ? 24.212 -0.383 -21.226 1.00 80.50 72 MET A C 1
ATOM 539 O O . MET A 1 72 ? 24.034 -1.362 -21.954 1.00 80.50 72 MET A O 1
ATOM 543 N N . LYS A 1 73 ? 24.336 0.857 -21.717 1.00 75.56 73 LYS A N 1
ATOM 544 C CA . LYS A 1 73 ? 24.254 1.171 -23.157 1.00 75.56 73 LYS A CA 1
ATOM 545 C C . LYS A 1 73 ? 25.284 0.376 -23.967 1.00 75.56 73 LYS A C 1
ATOM 547 O O . LYS A 1 73 ? 25.014 -0.036 -25.097 1.00 75.56 73 LYS A O 1
ATOM 552 N N . SER A 1 74 ? 26.435 0.086 -23.375 1.00 73.75 74 SER A N 1
ATOM 553 C CA . SER A 1 74 ? 27.459 -0.803 -23.909 1.00 73.75 74 SER A CA 1
ATOM 554 C C . SER A 1 74 ? 27.843 -1.838 -22.856 1.00 73.75 74 SER A C 1
ATOM 556 O O . SER A 1 74 ? 28.134 -1.507 -21.711 1.00 73.75 74 SER A O 1
ATOM 558 N N . SER A 1 75 ? 27.844 -3.107 -23.258 1.00 72.44 75 SER A N 1
ATOM 559 C CA . SER A 1 75 ? 28.521 -4.161 -22.509 1.00 72.44 75 SER A CA 1
ATOM 560 C C . SER A 1 75 ? 29.971 -4.236 -22.998 1.00 72.44 75 SER A C 1
ATOM 562 O O . SER A 1 75 ? 30.181 -4.113 -24.211 1.00 72.44 75 SER A O 1
ATOM 564 N N . PRO A 1 76 ? 30.967 -4.477 -22.127 1.00 71.50 76 PRO A N 1
ATOM 565 C CA . PRO A 1 76 ? 32.329 -4.794 -22.568 1.00 71.50 76 PRO A CA 1
ATOM 566 C C . PRO A 1 76 ? 32.367 -6.034 -23.480 1.00 71.50 76 PRO A C 1
ATOM 568 O O . PRO A 1 76 ? 33.229 -6.135 -24.347 1.00 71.50 76 PRO A O 1
ATOM 571 N N . ASN A 1 77 ? 31.366 -6.913 -23.371 1.00 74.56 77 ASN A N 1
ATOM 572 C CA . ASN A 1 77 ? 31.181 -8.087 -24.225 1.00 74.56 77 ASN A CA 1
ATOM 573 C C . ASN A 1 77 ? 30.252 -7.823 -25.424 1.00 74.56 77 ASN A C 1
ATOM 575 O O . ASN A 1 77 ? 29.727 -8.759 -26.028 1.00 74.56 77 ASN A O 1
ATOM 579 N N . ARG A 1 78 ? 29.992 -6.557 -25.781 1.00 75.94 78 ARG A N 1
ATOM 580 C CA . ARG A 1 78 ? 29.179 -6.229 -26.958 1.00 75.94 78 ARG A CA 1
ATOM 581 C C . ARG A 1 78 ? 29.897 -6.728 -28.214 1.00 75.94 78 ARG A C 1
ATOM 583 O O . ARG A 1 78 ? 30.986 -6.263 -28.548 1.00 75.94 78 ARG A O 1
ATOM 590 N N . ALA A 1 79 ? 29.254 -7.646 -28.934 1.00 78.31 79 ALA A N 1
ATOM 591 C CA . ALA A 1 79 ? 29.753 -8.142 -30.208 1.00 78.31 79 ALA A CA 1
ATOM 592 C C . ALA A 1 79 ? 29.964 -6.974 -31.188 1.00 78.31 79 ALA A C 1
ATOM 594 O O . ALA A 1 79 ? 29.041 -6.215 -31.484 1.00 78.31 79 ALA A O 1
ATOM 595 N N . LYS A 1 80 ? 31.196 -6.826 -31.690 1.00 77.12 80 LYS A N 1
ATOM 596 C CA . LYS A 1 80 ? 31.565 -5.794 -32.679 1.00 77.12 80 LYS A CA 1
ATOM 597 C C . LYS A 1 80 ? 31.119 -6.147 -34.101 1.00 77.12 80 LYS A C 1
ATOM 599 O O . LYS A 1 80 ? 31.105 -5.291 -34.977 1.00 77.12 80 LYS A O 1
ATOM 604 N N . LYS A 1 81 ? 30.776 -7.414 -34.338 1.00 78.44 81 LYS A N 1
ATOM 605 C CA . LYS A 1 81 ? 30.265 -7.929 -35.612 1.00 78.44 81 LYS A CA 1
ATOM 606 C C . LYS A 1 81 ? 28.783 -8.261 -35.456 1.00 78.44 81 LYS A C 1
ATOM 608 O O . LYS A 1 81 ? 28.356 -8.644 -34.368 1.00 78.44 81 LYS A O 1
ATOM 613 N N . ARG A 1 82 ? 28.007 -8.118 -36.539 1.00 73.56 82 ARG A N 1
ATOM 614 C CA . ARG A 1 82 ? 26.592 -8.518 -36.558 1.00 73.56 82 ARG A CA 1
ATOM 615 C C . ARG A 1 82 ? 26.489 -9.985 -36.158 1.00 73.56 82 ARG A C 1
ATOM 617 O O . ARG A 1 82 ? 27.060 -10.846 -36.821 1.00 73.56 82 ARG A O 1
ATOM 624 N N . LEU A 1 83 ? 25.746 -10.244 -35.088 1.00 70.44 83 LEU A N 1
ATOM 625 C CA . LEU A 1 83 ? 25.291 -11.588 -34.784 1.00 70.44 83 LEU A CA 1
ATOM 626 C C . LEU A 1 83 ? 24.328 -11.986 -35.898 1.00 70.44 83 LEU A C 1
ATOM 628 O O . LEU A 1 83 ? 23.317 -11.322 -36.125 1.00 70.44 83 LEU A O 1
ATOM 632 N N . VAL A 1 84 ? 24.680 -13.032 -36.632 1.00 62.69 84 VAL A N 1
ATOM 633 C CA . VAL A 1 84 ? 23.761 -13.651 -37.580 1.00 62.69 84 VAL A CA 1
ATOM 634 C C . VAL A 1 84 ? 22.811 -14.502 -36.748 1.00 62.69 84 VAL A C 1
ATOM 636 O O . VAL A 1 84 ? 23.253 -15.325 -35.945 1.00 62.69 84 VAL A O 1
ATOM 639 N N . VAL A 1 85 ? 21.506 -14.268 -36.879 1.00 63.94 85 VAL A N 1
ATOM 640 C CA . VAL A 1 85 ? 20.504 -15.079 -36.187 1.00 63.94 85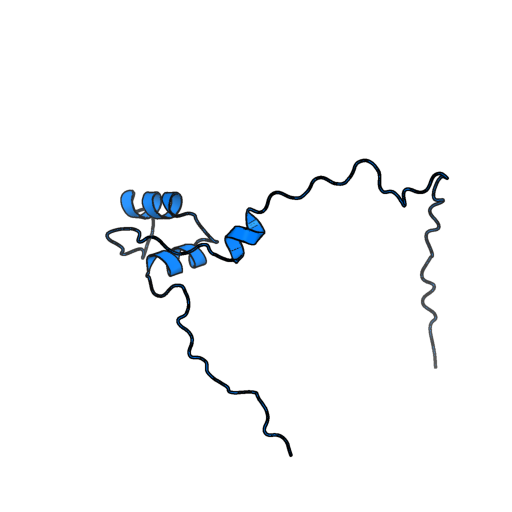 VAL A CA 1
ATOM 641 C C . VAL A 1 85 ? 20.472 -16.442 -36.861 1.00 63.94 85 VAL A C 1
ATOM 643 O O . VAL A 1 85 ? 19.815 -16.633 -37.880 1.00 63.94 85 VAL A O 1
ATOM 646 N N . PHE A 1 86 ? 21.174 -17.407 -36.280 1.00 59.34 86 PHE A N 1
ATOM 647 C CA . PHE A 1 86 ? 20.926 -18.806 -36.576 1.00 59.34 86 PHE A CA 1
ATOM 648 C C . PHE A 1 86 ? 19.778 -19.254 -35.679 1.00 59.34 86 PHE A C 1
ATOM 650 O O . PHE A 1 86 ? 19.947 -19.505 -34.487 1.00 59.34 86 PHE A O 1
ATOM 657 N N . ARG A 1 87 ? 18.572 -19.328 -36.246 1.00 57.19 87 ARG A N 1
ATOM 658 C CA . ARG A 1 87 ? 17.468 -20.059 -35.623 1.00 57.19 87 ARG A CA 1
ATOM 659 C C . ARG A 1 87 ? 17.842 -21.536 -35.706 1.00 57.19 87 ARG A C 1
ATOM 661 O O . ARG A 1 87 ? 17.544 -22.187 -36.705 1.00 57.19 87 ARG A O 1
ATOM 668 N N . ALA A 1 88 ? 18.527 -22.049 -34.687 1.00 58.22 88 ALA A N 1
ATOM 669 C CA . ALA A 1 88 ? 18.680 -23.483 -34.524 1.00 58.22 88 ALA A CA 1
ATOM 670 C C . ALA A 1 88 ? 17.264 -24.060 -34.445 1.00 58.22 88 ALA A C 1
ATOM 672 O O . ALA A 1 88 ? 16.537 -23.836 -33.476 1.00 58.22 88 ALA A O 1
ATOM 673 N N . LYS A 1 89 ? 16.823 -24.728 -35.514 1.00 56.97 89 LYS A N 1
ATOM 674 C CA . LYS A 1 89 ? 15.671 -25.610 -35.403 1.00 56.97 89 LYS A CA 1
ATOM 675 C C . LYS A 1 89 ? 16.136 -26.702 -34.456 1.00 56.97 89 LYS A C 1
ATOM 677 O O . LYS A 1 89 ? 17.032 -27.461 -34.814 1.00 56.97 89 LYS A O 1
ATOM 682 N N . CYS A 1 90 ? 15.576 -26.742 -33.251 1.00 50.53 90 CYS A N 1
ATOM 683 C CA . CYS A 1 90 ? 15.645 -27.937 -32.431 1.00 50.53 90 CYS A CA 1
ATOM 684 C C . CYS A 1 90 ? 15.050 -29.058 -33.285 1.00 50.53 90 CYS A C 1
ATOM 686 O O . CYS A 1 90 ? 13.834 -29.136 -33.456 1.00 50.53 90 CYS A O 1
ATOM 688 N N . LYS A 1 91 ? 15.906 -29.862 -33.918 1.00 56.12 91 LYS A N 1
ATOM 689 C CA . LYS A 1 91 ? 15.497 -31.160 -34.423 1.00 56.12 91 LYS A CA 1
ATOM 690 C C . LYS A 1 91 ? 15.234 -31.953 -33.152 1.00 56.12 91 LYS A C 1
ATOM 692 O O . LYS A 1 91 ? 16.176 -32.261 -32.426 1.00 56.12 91 LYS A O 1
ATOM 697 N N . VAL A 1 92 ? 13.960 -32.169 -32.837 1.00 56.00 92 VAL A N 1
ATOM 698 C CA . VAL A 1 92 ? 13.587 -33.245 -31.923 1.00 56.00 92 VAL A CA 1
ATOM 699 C C . VAL A 1 92 ? 14.208 -34.488 -32.542 1.00 56.00 92 VAL A C 1
ATOM 701 O O . VAL A 1 92 ? 13.888 -34.861 -33.670 1.00 56.00 92 VAL A O 1
ATOM 704 N N . ILE A 1 93 ? 15.234 -35.004 -31.881 1.00 56.72 93 ILE A N 1
ATOM 705 C CA . ILE A 1 93 ? 15.759 -36.320 -32.186 1.00 56.72 93 ILE A CA 1
ATOM 706 C C . ILE A 1 93 ? 14.704 -37.239 -31.588 1.00 56.72 93 ILE A C 1
ATOM 708 O O . ILE A 1 93 ? 14.648 -37.390 -30.369 1.00 56.72 93 ILE A O 1
ATOM 712 N N . ASP A 1 94 ? 13.804 -37.739 -32.432 1.00 49.94 94 ASP A N 1
ATOM 713 C CA . ASP A 1 94 ? 12.943 -38.852 -32.062 1.00 49.94 94 ASP A CA 1
ATOM 714 C C . ASP A 1 94 ? 13.875 -40.035 -31.790 1.00 49.94 94 ASP A C 1
ATOM 716 O O . ASP A 1 94 ? 14.382 -40.683 -32.707 1.00 49.94 94 ASP A O 1
ATOM 720 N N . LEU A 1 95 ? 14.185 -40.246 -30.512 1.00 50.47 95 LEU A N 1
ATOM 721 C CA . LEU A 1 95 ? 14.702 -41.516 -30.040 1.00 50.47 95 LEU A CA 1
ATOM 722 C C . LEU A 1 95 ? 13.514 -42.466 -30.017 1.00 50.47 95 LEU A C 1
ATOM 724 O O . LEU A 1 95 ? 12.628 -42.351 -29.171 1.00 50.47 95 LEU A O 1
ATOM 728 N N . GLY A 1 96 ? 13.500 -43.384 -30.967 1.00 45.75 96 GLY A N 1
ATOM 729 C CA . GLY A 1 96 ? 12.704 -44.589 -30.860 1.00 45.75 96 GLY A CA 1
ATOM 730 C C . GLY A 1 96 ? 13.339 -45.721 -31.655 1.00 45.75 96 GLY A C 1
ATOM 731 O O . GLY A 1 96 ? 14.174 -45.458 -32.529 1.00 45.75 96 GLY A O 1
ATOM 732 N N . PRO A 1 97 ? 12.879 -46.958 -31.436 1.00 47.81 97 PRO A N 1
ATOM 733 C CA . PRO A 1 97 ? 12.342 -47.491 -30.179 1.00 47.81 97 PRO A CA 1
ATOM 734 C C . PRO A 1 97 ? 13.440 -47.784 -29.139 1.00 47.81 97 PRO A C 1
ATOM 736 O O . PRO A 1 97 ? 14.612 -47.977 -29.535 1.00 47.81 97 PRO A O 1
#

InterPro domains:
  IPR025724 GAG-pre-integrase domain [PF13976] (12-66)
  IPR039537 Retrotransposon Ty1/copia-like [PTHR42648] (24-83)

Sequence (97 aa):
MMPDEANAASSKDRQGDTTSYLWHLRLGHIGHGGLDAIVKKGYGVGINMASVKQWELCGGCSLGKQTRVSYMKSSPNRAKKRLVVFRAKCKVIDLGP

pLDDT: mean 76.99, std 17.39, range [42.25, 95.69]

Radius of gyration: 25.57 Å; chains: 1; bounding box: 48×55×54 Å